Protein AF-A0A9N9JY03-F1 (afdb_monomer_lite)

pLDDT: mean 73.63, std 17.67, range [41.03, 93.88]

Organism: NCBI:txid1433469

Radius of gyration: 30.01 Å; chains: 1; bounding box: 61×26×105 Å

Sequence (97 aa):
MSGLTLPQLFVYPIAGVQVVTVKRNSSVPYIPPEIIRIILDLLKDDKKTLAACALVNHTFNLYATPILYHTVAFTFPHTFTLFVNATNDIKRRCSKM

Structure (mmCIF, N/CA/C/O backbone):
data_AF-A0A9N9JY03-F1
#
_entry.id   AF-A0A9N9JY03-F1
#
loop_
_atom_site.group_PDB
_atom_site.id
_atom_site.type_symbol
_atom_site.label_atom_id
_atom_site.label_alt_id
_atom_site.label_comp_id
_atom_site.label_asym_id
_atom_site.label_entity_id
_atom_site.label_seq_id
_atom_site.pdbx_PDB_ins_code
_atom_site.Cartn_x
_atom_site.Cartn_y
_atom_site.Cartn_z
_atom_site.occupancy
_atom_site.B_iso_or_equiv
_atom_site.auth_seq_id
_atom_site.auth_comp_id
_atom_site.auth_asym_id
_atom_site.auth_atom_id
_atom_site.pdbx_PDB_model_num
ATOM 1 N N . MET A 1 1 ? 18.667 0.797 -56.497 1.00 43.00 1 MET A N 1
ATOM 2 C CA . MET A 1 1 ? 18.124 0.265 -55.230 1.00 43.00 1 MET A CA 1
ATOM 3 C C . MET A 1 1 ? 18.101 1.411 -54.240 1.00 43.00 1 MET A C 1
ATOM 5 O O . MET A 1 1 ? 19.143 1.804 -53.736 1.00 43.00 1 MET A O 1
ATOM 9 N N . SER A 1 2 ? 16.937 2.033 -54.103 1.00 41.03 2 SER A N 1
ATOM 10 C CA . SER A 1 2 ? 16.730 3.252 -53.325 1.00 41.03 2 SER A CA 1
ATOM 11 C C . SER A 1 2 ? 16.650 2.897 -51.840 1.00 41.03 2 SER A C 1
ATOM 13 O O . SER A 1 2 ? 15.710 2.226 -51.422 1.00 41.03 2 SER A O 1
ATOM 15 N N . GLY A 1 3 ? 17.657 3.291 -51.059 1.00 53.53 3 GLY A N 1
ATOM 16 C CA . GLY A 1 3 ? 17.658 3.141 -49.605 1.00 53.53 3 GLY A CA 1
ATOM 17 C C . GLY A 1 3 ? 16.892 4.290 -48.954 1.00 53.53 3 GLY A C 1
ATOM 18 O O . GLY A 1 3 ? 17.207 5.452 -49.190 1.00 53.53 3 GLY A O 1
ATOM 19 N N . LEU A 1 4 ? 15.874 3.972 -48.156 1.00 45.09 4 LEU A N 1
ATOM 20 C CA . LEU A 1 4 ? 15.126 4.945 -47.362 1.00 45.09 4 LEU A CA 1
ATOM 21 C C . LEU A 1 4 ? 15.965 5.358 -46.144 1.00 45.09 4 LEU A C 1
ATOM 23 O O . LEU A 1 4 ? 16.167 4.566 -45.226 1.00 45.09 4 LEU A O 1
ATOM 27 N N . THR A 1 5 ? 16.452 6.596 -46.131 1.00 53.69 5 THR A N 1
ATOM 28 C CA . THR A 1 5 ? 17.098 7.212 -44.966 1.00 53.69 5 THR A CA 1
ATOM 29 C C . THR A 1 5 ? 16.056 7.937 -44.118 1.00 53.69 5 THR A C 1
ATOM 31 O O . THR A 1 5 ? 15.416 8.878 -44.587 1.00 53.69 5 THR A O 1
ATOM 34 N N . LEU A 1 6 ? 15.896 7.514 -42.865 1.00 47.56 6 LEU A N 1
ATOM 35 C CA . LEU A 1 6 ? 15.085 8.196 -41.852 1.00 47.56 6 LEU A CA 1
ATOM 36 C C . LEU A 1 6 ? 15.875 9.391 -41.277 1.00 47.56 6 LEU A C 1
ATOM 38 O O . LEU A 1 6 ? 17.035 9.202 -40.903 1.00 47.56 6 LEU A O 1
ATOM 42 N N . PRO A 1 7 ? 15.304 10.607 -41.177 1.00 46.00 7 PRO A N 1
ATOM 43 C CA . PRO A 1 7 ? 16.020 11.752 -40.626 1.00 46.00 7 PRO A CA 1
ATOM 44 C C . PRO A 1 7 ? 16.100 11.661 -39.095 1.00 46.00 7 PRO A C 1
ATOM 46 O O . PRO A 1 7 ? 15.091 11.516 -38.405 1.00 46.00 7 PRO A O 1
ATOM 49 N N . GLN A 1 8 ? 17.320 11.754 -38.564 1.00 54.56 8 GLN A N 1
ATOM 50 C CA . GLN A 1 8 ? 17.600 11.852 -37.132 1.00 54.56 8 GLN A CA 1
ATOM 51 C C . GLN A 1 8 ? 17.151 13.226 -36.614 1.00 54.56 8 GLN A C 1
ATOM 53 O O . GLN A 1 8 ? 17.690 14.252 -37.018 1.00 54.56 8 GLN A O 1
ATOM 58 N N . LEU A 1 9 ? 16.159 13.243 -35.721 1.00 47.34 9 LEU A N 1
ATOM 59 C CA . LEU A 1 9 ? 15.489 14.463 -35.252 1.00 47.34 9 LEU A CA 1
ATOM 60 C C . LEU A 1 9 ? 16.002 15.011 -33.909 1.00 47.34 9 LEU A C 1
ATOM 62 O O . LEU A 1 9 ? 15.352 15.877 -33.336 1.00 47.34 9 LEU A O 1
ATOM 66 N N . PHE A 1 10 ? 17.151 14.565 -33.392 1.00 46.66 10 PHE A N 1
ATOM 67 C CA . PHE A 1 10 ? 17.677 15.107 -32.133 1.00 46.66 10 PHE A CA 1
ATOM 68 C C . PHE A 1 10 ? 19.185 15.342 -32.179 1.00 46.66 10 PHE A C 1
ATOM 70 O O . PHE A 1 10 ? 19.999 14.432 -32.045 1.00 46.66 10 PHE A O 1
ATOM 77 N N . VAL A 1 11 ? 19.528 16.617 -32.355 1.00 48.25 11 VAL A N 1
ATOM 78 C CA . VAL A 1 11 ? 20.840 17.196 -32.077 1.00 48.25 11 VAL A CA 1
ATOM 79 C C . VAL A 1 11 ? 20.966 17.360 -30.563 1.00 48.25 11 VAL A C 1
ATOM 81 O O . VAL A 1 11 ? 20.200 18.112 -29.966 1.00 48.25 11 VAL A O 1
ATOM 84 N N . TYR A 1 12 ? 21.958 16.718 -29.951 1.00 52.75 12 TYR A N 1
ATOM 85 C CA . TYR A 1 12 ? 22.483 17.137 -28.651 1.00 52.75 12 TYR A CA 1
ATOM 86 C C . TYR A 1 12 ? 24.003 17.275 -28.759 1.00 52.75 12 TYR A C 1
ATOM 88 O O . TYR A 1 12 ? 24.678 16.297 -29.087 1.00 52.75 12 TYR A O 1
ATOM 96 N N . PRO A 1 13 ? 24.569 18.466 -28.506 1.00 55.06 13 PRO A N 1
ATOM 97 C CA . PRO A 1 13 ? 25.998 18.619 -28.322 1.00 55.06 13 PRO A CA 1
ATOM 98 C C . PRO A 1 13 ? 26.332 18.319 -26.856 1.00 55.06 13 PRO A C 1
ATOM 100 O O . PRO A 1 13 ? 25.579 18.706 -25.970 1.00 55.06 13 PRO A O 1
ATOM 103 N N . ILE A 1 14 ? 27.445 17.630 -26.607 1.00 46.25 14 ILE A N 1
ATOM 104 C CA . ILE A 1 14 ? 28.432 17.893 -25.540 1.00 46.25 14 ILE A CA 1
ATOM 105 C C . ILE A 1 14 ? 29.404 16.706 -25.530 1.00 46.25 14 ILE A C 1
ATOM 107 O O . ILE A 1 14 ? 29.063 15.573 -25.195 1.00 46.25 14 ILE A O 1
ATOM 111 N N . ALA A 1 15 ? 30.638 16.995 -25.934 1.00 51.94 15 ALA A N 1
ATOM 112 C CA . ALA A 1 15 ? 31.794 16.147 -25.711 1.00 51.94 15 ALA A CA 1
ATOM 113 C C . ALA A 1 15 ? 32.181 16.191 -24.222 1.00 51.94 15 ALA A C 1
ATOM 115 O O . ALA A 1 15 ? 32.251 17.272 -23.640 1.00 51.94 15 ALA A O 1
ATOM 116 N N . GLY A 1 16 ? 32.473 15.038 -23.613 1.00 44.12 16 GLY A N 1
ATOM 117 C CA . GLY A 1 16 ? 32.972 14.981 -22.237 1.00 44.12 16 GLY A CA 1
ATOM 118 C C . GLY A 1 16 ? 33.190 13.564 -21.702 1.00 44.12 16 GLY A C 1
ATOM 119 O O . GLY A 1 16 ? 32.271 12.964 -21.167 1.00 44.12 16 GLY A O 1
ATOM 120 N N . VAL A 1 17 ? 34.432 13.083 -21.834 1.00 44.19 17 VAL A N 1
ATOM 121 C CA . VAL A 1 17 ? 35.124 12.046 -21.034 1.00 44.19 17 VAL A CA 1
ATOM 122 C C . VAL A 1 17 ? 34.443 10.669 -20.895 1.00 44.19 17 VAL A C 1
ATOM 124 O O . VAL A 1 17 ? 33.609 10.433 -20.026 1.00 44.19 17 VAL A O 1
ATOM 127 N N . GLN A 1 18 ? 34.929 9.690 -21.671 1.00 48.59 18 GLN A N 1
ATOM 128 C CA . GLN A 1 18 ? 34.710 8.271 -21.376 1.00 48.59 18 GLN A CA 1
ATOM 129 C C . GLN A 1 18 ? 35.572 7.831 -20.185 1.00 48.59 18 GLN A C 1
ATOM 131 O O . GLN A 1 18 ? 36.746 7.501 -20.340 1.00 48.59 18 GLN A O 1
ATOM 136 N N . VAL A 1 19 ? 34.971 7.767 -18.997 1.00 52.53 19 VAL A N 1
ATOM 137 C CA . VAL A 1 19 ? 35.455 6.891 -17.923 1.00 52.53 19 VAL A CA 1
ATOM 138 C C . VAL A 1 19 ? 34.669 5.589 -18.028 1.00 52.53 19 VAL A C 1
ATOM 140 O O . VAL A 1 19 ? 33.539 5.495 -17.550 1.00 52.53 19 VAL A O 1
ATOM 143 N N . VAL A 1 20 ? 35.254 4.576 -18.670 1.00 47.81 20 VAL A N 1
ATOM 144 C CA . VAL A 1 20 ? 34.693 3.219 -18.684 1.00 47.81 20 VAL A CA 1
ATOM 145 C C . VAL A 1 20 ? 34.941 2.596 -17.313 1.00 47.81 20 VAL A C 1
ATOM 147 O O . VAL A 1 20 ? 35.899 1.862 -17.087 1.00 47.81 20 VAL A O 1
ATOM 150 N N . THR A 1 21 ? 34.072 2.917 -16.359 1.00 50.69 21 THR A N 1
ATOM 151 C CA . THR A 1 21 ? 33.870 2.052 -15.200 1.00 50.69 21 THR A CA 1
ATOM 152 C C . THR A 1 21 ? 33.097 0.840 -15.698 1.00 50.69 21 THR A C 1
ATOM 154 O O . THR A 1 21 ? 31.997 0.979 -16.231 1.00 50.69 21 THR A O 1
ATOM 157 N N . VAL A 1 22 ? 33.666 -0.358 -15.545 1.00 56.09 22 VAL A N 1
ATOM 158 C CA . VAL A 1 22 ? 32.941 -1.618 -15.757 1.00 56.09 22 VAL A CA 1
ATOM 159 C C . VAL A 1 22 ? 31.844 -1.690 -14.692 1.00 56.09 22 VAL A C 1
ATOM 161 O O . VAL A 1 22 ? 32.036 -2.186 -13.583 1.00 56.09 22 VAL A O 1
ATOM 164 N N . LYS A 1 23 ? 30.697 -1.086 -15.007 1.00 50.62 23 LYS A N 1
ATOM 165 C CA . LYS A 1 23 ? 29.513 -1.043 -14.160 1.00 50.62 23 LYS A CA 1
ATOM 166 C C . LYS A 1 23 ? 28.921 -2.443 -14.200 1.00 50.62 23 LYS A C 1
ATOM 168 O O . LYS A 1 23 ? 28.536 -2.921 -15.264 1.00 50.62 23 LYS A O 1
ATOM 173 N N . ARG A 1 24 ? 28.875 -3.126 -13.052 1.00 48.56 24 ARG A N 1
ATOM 174 C CA . ARG A 1 24 ? 28.059 -4.336 -12.909 1.00 48.56 24 ARG A CA 1
ATOM 175 C C . ARG A 1 24 ? 26.654 -3.959 -13.365 1.00 48.56 24 ARG A C 1
ATOM 177 O O . ARG A 1 24 ? 25.965 -3.218 -12.669 1.00 48.56 24 ARG A O 1
ATOM 184 N N . ASN A 1 25 ? 26.246 -4.442 -14.533 1.00 52.06 25 ASN A N 1
ATOM 185 C CA . ASN A 1 25 ? 24.866 -4.357 -14.978 1.00 52.06 25 ASN A CA 1
ATOM 186 C C . ASN A 1 25 ? 24.066 -5.359 -14.142 1.00 52.06 25 ASN A C 1
ATOM 188 O O . ASN A 1 25 ? 23.621 -6.389 -14.633 1.00 52.06 25 ASN A O 1
ATOM 192 N N . SER A 1 26 ? 23.894 -5.070 -12.852 1.00 58.88 26 SER A N 1
ATOM 193 C CA . SER A 1 26 ? 22.750 -5.562 -12.100 1.00 58.88 26 SER A CA 1
ATOM 194 C C . SER A 1 26 ? 21.542 -4.835 -12.682 1.00 58.88 26 SER A C 1
ATOM 196 O O . SER A 1 26 ? 21.089 -3.830 -12.133 1.00 58.88 26 SER A O 1
ATOM 198 N N . SER A 1 27 ? 21.114 -5.245 -13.880 1.00 67.88 27 SER A N 1
ATOM 199 C CA . SER A 1 27 ? 19.921 -4.710 -14.515 1.00 67.88 27 SER A CA 1
ATOM 200 C C . SER A 1 27 ? 18.760 -5.113 -13.625 1.00 67.88 27 SER A C 1
ATOM 202 O O . SER A 1 27 ? 18.272 -6.241 -13.695 1.00 67.88 27 SER A O 1
ATOM 204 N N . VAL A 1 28 ? 18.380 -4.219 -12.716 1.00 69.88 28 VAL A N 1
ATOM 205 C CA . VAL A 1 28 ? 17.143 -4.369 -11.966 1.00 69.88 28 VAL A CA 1
ATOM 206 C C . VAL A 1 28 ? 16.053 -4.534 -13.023 1.00 69.88 28 VAL A C 1
ATOM 208 O O . VAL A 1 28 ? 15.977 -3.689 -13.923 1.00 69.88 28 VAL A O 1
ATOM 211 N N . PRO A 1 29 ? 15.283 -5.634 -12.997 1.00 75.62 29 PRO A N 1
ATOM 212 C CA . PRO A 1 29 ? 14.259 -5.863 -13.998 1.00 75.62 29 PRO A CA 1
ATOM 213 C C . PRO A 1 29 ? 13.297 -4.678 -13.979 1.00 75.62 29 PRO A C 1
ATOM 215 O O . PRO A 1 29 ? 12.748 -4.319 -12.935 1.00 75.62 29 PRO A O 1
ATOM 218 N N . TYR A 1 30 ? 13.151 -4.031 -15.132 1.00 83.38 30 TYR A N 1
ATOM 219 C CA . TYR A 1 30 ? 12.220 -2.928 -15.282 1.00 83.38 30 TYR A CA 1
ATOM 220 C C . TYR A 1 30 ? 10.802 -3.492 -15.329 1.00 83.38 30 TYR A C 1
ATOM 222 O O . TYR A 1 30 ? 10.479 -4.310 -16.189 1.00 83.38 30 TYR A O 1
ATOM 230 N N . ILE A 1 31 ? 9.966 -3.046 -14.397 1.00 85.06 31 ILE A N 1
ATOM 231 C CA . ILE A 1 31 ? 8.541 -3.364 -14.361 1.00 85.06 31 ILE A CA 1
ATOM 232 C C . ILE A 1 31 ? 7.791 -2.054 -14.616 1.00 85.06 31 ILE A C 1
ATOM 234 O O . ILE A 1 31 ? 8.032 -1.083 -13.889 1.00 85.06 31 ILE A O 1
ATOM 238 N N . PRO A 1 32 ? 6.893 -2.003 -15.615 1.00 89.69 32 PRO A N 1
ATOM 239 C CA . PRO A 1 32 ? 6.067 -0.830 -15.846 1.00 89.69 32 PRO A CA 1
ATOM 240 C C . PRO A 1 32 ? 5.225 -0.478 -14.608 1.00 89.69 32 PRO A C 1
ATOM 242 O O . PRO A 1 32 ? 4.703 -1.375 -13.933 1.00 89.69 32 PRO A O 1
ATOM 245 N N . PRO A 1 33 ? 5.065 0.816 -14.292 1.00 87.44 33 PRO A N 1
ATOM 246 C CA . PRO A 1 33 ? 4.335 1.262 -13.108 1.00 87.44 33 PRO A CA 1
ATOM 247 C C . PRO A 1 33 ? 2.863 0.825 -13.089 1.00 87.44 33 PRO A C 1
ATOM 249 O O . PRO A 1 33 ? 2.288 0.643 -12.016 1.00 87.44 33 PRO A O 1
ATOM 252 N N . GLU A 1 34 ? 2.254 0.611 -14.255 1.00 91.00 34 GLU A N 1
ATOM 253 C CA . GLU A 1 34 ? 0.879 0.128 -14.402 1.00 91.00 34 GLU A CA 1
ATOM 254 C C . GLU A 1 34 ? 0.720 -1.276 -13.814 1.00 91.00 34 GLU A C 1
ATOM 256 O O . GLU A 1 34 ? -0.253 -1.554 -13.116 1.00 91.00 34 GLU A O 1
ATOM 261 N N . ILE A 1 35 ? 1.713 -2.141 -14.035 1.00 92.31 35 ILE A N 1
ATOM 262 C CA . ILE A 1 35 ? 1.721 -3.506 -13.504 1.00 92.31 35 ILE A CA 1
ATOM 263 C C . ILE A 1 35 ? 1.871 -3.478 -11.984 1.00 92.31 35 ILE A C 1
ATOM 265 O O . ILE A 1 35 ? 1.155 -4.186 -11.279 1.00 92.31 35 ILE A O 1
ATOM 269 N N . ILE A 1 36 ? 2.746 -2.608 -11.467 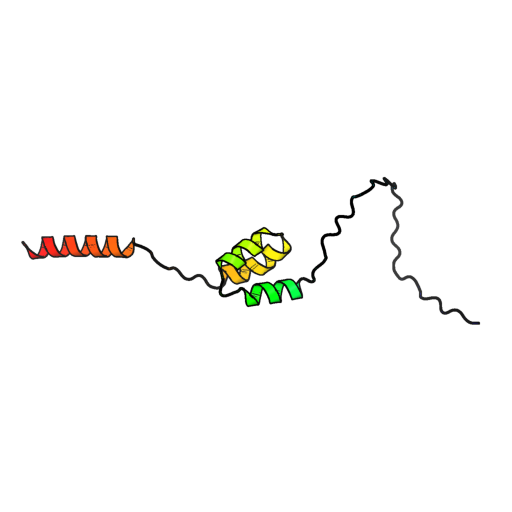1.00 92.06 36 ILE A N 1
ATOM 270 C CA . ILE A 1 36 ? 2.918 -2.408 -10.021 1.00 92.06 36 ILE A CA 1
ATOM 271 C C . ILE A 1 36 ? 1.594 -1.953 -9.392 1.00 92.06 36 ILE A C 1
ATOM 273 O O . ILE A 1 36 ? 1.194 -2.499 -8.367 1.00 92.06 36 ILE A O 1
ATOM 277 N N . ARG A 1 37 ? 0.872 -1.016 -10.023 1.00 91.25 37 ARG A N 1
ATOM 278 C CA . ARG A 1 37 ? -0.456 -0.585 -9.556 1.00 91.25 37 ARG A CA 1
ATOM 279 C C . ARG A 1 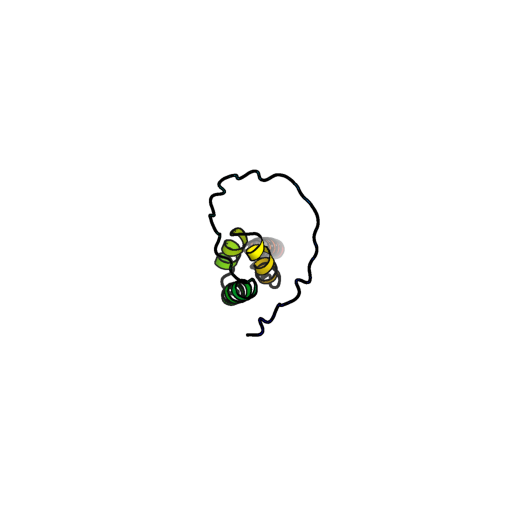37 ? -1.447 -1.739 -9.472 1.00 91.25 37 ARG A C 1
ATOM 281 O O . ARG A 1 37 ? -2.104 -1.860 -8.448 1.00 91.25 37 ARG A O 1
ATOM 288 N N . ILE A 1 38 ? -1.540 -2.574 -10.508 1.00 93.38 38 ILE A N 1
ATOM 289 C CA . ILE A 1 38 ? -2.465 -3.719 -10.524 1.00 93.38 38 ILE A CA 1
ATOM 290 C C . ILE A 1 38 ? -2.132 -4.695 -9.388 1.00 93.38 38 ILE A C 1
ATOM 292 O O . ILE A 1 38 ? -3.027 -5.119 -8.664 1.00 93.38 38 ILE A O 1
ATOM 296 N N . ILE A 1 39 ? -0.847 -5.009 -9.188 1.00 92.62 39 ILE A N 1
ATOM 297 C CA . ILE A 1 39 ? -0.402 -5.903 -8.106 1.00 92.62 39 ILE A CA 1
ATOM 298 C C . ILE A 1 39 ? -0.783 -5.332 -6.733 1.00 92.62 39 ILE A C 1
ATOM 300 O O . ILE A 1 39 ? -1.313 -6.053 -5.892 1.00 92.62 39 ILE A O 1
ATOM 304 N N . LEU A 1 40 ? -0.526 -4.043 -6.500 1.00 93.25 40 LEU A N 1
ATOM 305 C CA . LEU A 1 40 ? -0.820 -3.401 -5.217 1.00 93.25 40 LEU A CA 1
ATOM 306 C C . LEU A 1 40 ? -2.328 -3.253 -4.963 1.00 93.25 40 LEU A C 1
ATOM 308 O O . LEU A 1 40 ? -2.751 -3.330 -3.812 1.00 93.25 40 LEU A O 1
ATOM 312 N N . ASP A 1 41 ? -3.137 -3.078 -6.010 1.00 91.75 41 ASP A N 1
ATOM 313 C CA . ASP A 1 41 ? -4.597 -2.990 -5.892 1.00 91.75 41 ASP A CA 1
ATOM 314 C C . ASP A 1 41 ? -5.221 -4.346 -5.521 1.00 91.75 41 ASP A C 1
ATOM 316 O O . ASP A 1 41 ? -6.101 -4.411 -4.666 1.00 91.75 41 ASP A O 1
ATOM 320 N N . LEU A 1 42 ? -4.681 -5.452 -6.051 1.00 93.06 42 LEU A N 1
ATOM 321 C CA . LEU A 1 42 ? -5.061 -6.812 -5.637 1.00 93.06 42 LEU A CA 1
ATOM 322 C C . LEU A 1 42 ? -4.707 -7.114 -4.168 1.00 93.06 42 LEU A C 1
ATOM 324 O O . LEU A 1 42 ? -5.323 -7.979 -3.551 1.00 93.06 42 LEU A O 1
ATOM 328 N N . LEU A 1 43 ? -3.732 -6.400 -3.598 1.00 91.50 43 LEU A N 1
ATOM 329 C CA . LEU A 1 43 ? -3.291 -6.533 -2.204 1.00 91.50 43 LEU A CA 1
ATOM 330 C C . LEU A 1 43 ? -3.994 -5.556 -1.247 1.00 91.50 43 LEU A C 1
ATOM 332 O O . LEU A 1 43 ? -3.614 -5.454 -0.081 1.00 91.50 43 LEU A O 1
ATOM 336 N N . LYS A 1 44 ? -5.011 -4.820 -1.707 1.00 88.62 44 LYS A N 1
ATOM 337 C CA . LYS A 1 44 ? -5.660 -3.751 -0.934 1.00 88.62 44 LYS A CA 1
ATOM 338 C C . LYS A 1 44 ? -6.224 -4.207 0.415 1.00 88.62 44 LYS A C 1
ATOM 340 O O . LYS A 1 44 ? -6.204 -3.407 1.360 1.00 88.62 44 LYS A O 1
ATOM 345 N N . ASP A 1 45 ? -6.709 -5.444 0.495 1.00 89.19 45 ASP A N 1
ATOM 346 C CA . ASP A 1 45 ? -7.298 -6.023 1.706 1.00 89.19 45 ASP A CA 1
ATOM 347 C C . ASP A 1 45 ? -6.228 -6.509 2.697 1.00 89.19 45 ASP A C 1
ATOM 349 O O . ASP A 1 45 ? -6.392 -6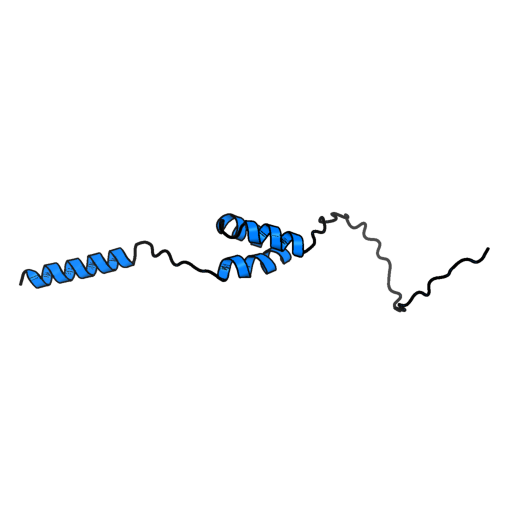.375 3.912 1.00 89.19 45 ASP A O 1
ATOM 353 N N . ASP A 1 46 ? -5.084 -6.987 2.199 1.00 91.56 46 ASP A N 1
ATOM 354 C CA . ASP A 1 46 ? -3.951 -7.393 3.031 1.00 91.56 46 ASP A CA 1
ATOM 355 C C . ASP A 1 46 ? -2.991 -6.222 3.277 1.00 91.56 46 ASP A C 1
ATOM 357 O O . ASP A 1 46 ? -1.912 -6.089 2.688 1.00 91.56 46 ASP A O 1
ATOM 361 N N . LYS A 1 47 ? -3.388 -5.364 4.222 1.00 88.44 47 LYS A N 1
ATOM 362 C CA . LYS A 1 47 ? -2.617 -4.175 4.614 1.00 88.44 47 LYS A CA 1
ATOM 363 C C . LYS A 1 47 ? -1.194 -4.495 5.080 1.00 88.44 47 LYS A C 1
ATOM 365 O O . LYS A 1 47 ? -0.316 -3.650 4.920 1.00 88.44 47 LYS A O 1
ATOM 370 N N . LYS A 1 48 ? -0.942 -5.683 5.646 1.00 91.25 48 LYS A N 1
ATOM 371 C CA . LYS A 1 48 ? 0.393 -6.058 6.143 1.00 91.25 48 LYS A CA 1
ATOM 372 C C . LYS A 1 48 ? 1.346 -6.313 4.983 1.00 91.25 48 LYS A C 1
ATOM 374 O O . LYS A 1 48 ? 2.446 -5.762 4.962 1.00 91.25 48 LYS A O 1
ATOM 379 N N . THR A 1 49 ? 0.900 -7.094 4.004 1.00 92.25 49 THR A N 1
ATOM 380 C CA . THR A 1 49 ? 1.683 -7.378 2.798 1.00 92.25 49 THR A CA 1
ATOM 381 C C . THR A 1 49 ? 1.874 -6.116 1.962 1.00 92.25 49 THR A C 1
ATOM 383 O O . THR A 1 49 ? 2.985 -5.827 1.524 1.00 92.25 49 THR A O 1
ATOM 386 N N . LEU A 1 50 ? 0.834 -5.287 1.840 1.00 92.00 50 LEU A N 1
ATOM 387 C CA . LEU A 1 50 ? 0.915 -4.003 1.146 1.00 92.00 50 LEU A CA 1
ATOM 388 C C . LEU A 1 50 ? 1.939 -3.043 1.787 1.00 92.00 50 LEU A C 1
ATOM 390 O O . LEU A 1 50 ? 2.705 -2.390 1.076 1.00 92.00 50 LEU A O 1
ATOM 394 N N . ALA A 1 51 ? 1.998 -2.991 3.122 1.00 92.06 51 ALA A N 1
ATOM 395 C CA . ALA A 1 51 ? 2.998 -2.207 3.847 1.00 92.06 51 ALA A CA 1
ATOM 396 C C . ALA A 1 51 ? 4.425 -2.735 3.628 1.00 92.06 51 ALA A C 1
ATOM 398 O O . ALA A 1 51 ? 5.348 -1.942 3.458 1.00 92.06 51 ALA A O 1
ATOM 399 N N . ALA A 1 52 ? 4.611 -4.057 3.567 1.00 93.88 52 ALA A N 1
ATOM 400 C CA . ALA A 1 52 ? 5.907 -4.649 3.240 1.00 93.88 52 ALA A CA 1
ATOM 401 C C . ALA A 1 52 ? 6.350 -4.296 1.807 1.00 93.88 52 ALA A C 1
ATOM 403 O O . ALA A 1 52 ? 7.506 -3.931 1.590 1.00 93.88 52 ALA A O 1
ATOM 404 N N . CYS A 1 53 ? 5.428 -4.326 0.839 1.00 92.12 53 CYS A N 1
ATOM 405 C CA . CYS A 1 53 ? 5.701 -3.937 -0.544 1.00 92.12 53 CYS A CA 1
ATOM 406 C C . CYS A 1 53 ? 6.158 -2.475 -0.668 1.00 92.12 53 CYS A C 1
ATOM 408 O O . CYS A 1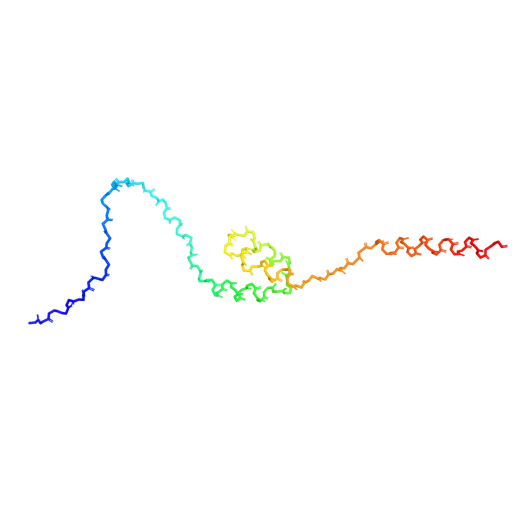 53 ? 7.043 -2.186 -1.472 1.00 92.12 53 CYS A O 1
ATOM 410 N N . ALA A 1 54 ? 5.619 -1.566 0.151 1.00 92.81 54 ALA A N 1
ATOM 411 C CA . ALA A 1 54 ? 6.015 -0.156 0.155 1.00 92.81 54 ALA A CA 1
ATOM 412 C C . ALA A 1 54 ? 7.502 0.063 0.505 1.00 92.81 54 ALA A C 1
ATOM 414 O O . ALA A 1 54 ? 8.087 1.061 0.092 1.00 92.81 54 ALA A O 1
ATOM 415 N N . LEU A 1 55 ? 8.137 -0.875 1.218 1.00 93.38 55 LEU A N 1
ATOM 416 C CA . LEU A 1 55 ? 9.536 -0.767 1.650 1.00 93.38 55 LEU A CA 1
ATOM 417 C C . LEU A 1 55 ? 10.552 -1.227 0.592 1.00 93.38 55 LEU A C 1
ATOM 419 O O . LEU A 1 55 ? 11.750 -1.021 0.770 1.00 93.38 55 LEU A O 1
ATOM 423 N N . VAL A 1 56 ? 10.101 -1.851 -0.501 1.00 90.69 56 VAL A N 1
ATOM 424 C CA . VAL A 1 56 ? 10.992 -2.462 -1.503 1.00 90.69 56 VAL A CA 1
ATOM 425 C C . VAL A 1 56 ? 11.754 -1.408 -2.305 1.00 90.69 56 VAL A C 1
ATOM 427 O O . VAL A 1 56 ? 12.960 -1.533 -2.511 1.00 90.69 56 VAL A O 1
ATOM 430 N N . ASN A 1 57 ? 11.059 -0.382 -2.803 1.00 89.56 57 ASN A N 1
ATOM 431 C CA . ASN A 1 57 ? 11.667 0.724 -3.538 1.00 89.56 57 ASN A CA 1
ATOM 432 C C . ASN A 1 57 ? 10.758 1.965 -3.543 1.00 89.56 57 ASN A C 1
ATOM 434 O O . ASN A 1 57 ? 9.585 1.912 -3.174 1.00 89.56 57 ASN A O 1
ATOM 438 N N . HIS A 1 58 ? 11.299 3.085 -4.026 1.00 90.25 58 HIS A N 1
ATOM 439 C CA . HIS A 1 58 ? 10.574 4.354 -4.105 1.00 90.25 58 HIS A CA 1
ATOM 440 C C . HIS A 1 58 ? 9.287 4.274 -4.949 1.00 90.25 58 HIS A C 1
ATOM 442 O O . HIS A 1 58 ? 8.270 4.855 -4.582 1.00 90.25 58 HIS A O 1
ATOM 448 N N . THR A 1 59 ? 9.308 3.543 -6.066 1.00 90.19 59 THR A N 1
ATOM 449 C CA . THR A 1 59 ? 8.154 3.390 -6.968 1.00 90.19 59 THR A CA 1
ATOM 450 C C . THR A 1 59 ? 6.996 2.671 -6.282 1.00 90.19 59 THR A C 1
ATOM 452 O O . THR A 1 59 ? 5.858 3.126 -6.342 1.00 90.19 59 THR A O 1
ATOM 455 N N . PHE A 1 60 ? 7.286 1.572 -5.587 1.00 92.38 60 PHE A N 1
ATOM 456 C CA . PHE A 1 60 ? 6.312 0.827 -4.800 1.00 92.38 60 PHE A CA 1
ATOM 457 C C . PHE A 1 60 ? 5.755 1.682 -3.667 1.00 92.38 60 PHE A C 1
ATOM 459 O O . PHE A 1 60 ? 4.545 1.698 -3.471 1.00 92.38 60 PHE A O 1
ATOM 466 N N . ASN A 1 61 ? 6.606 2.443 -2.974 1.00 92.88 61 ASN A N 1
ATOM 467 C CA . ASN A 1 61 ? 6.153 3.359 -1.932 1.00 92.88 61 ASN A CA 1
ATOM 468 C C . ASN A 1 61 ? 5.145 4.388 -2.472 1.00 92.88 61 ASN A C 1
ATOM 470 O O . ASN A 1 61 ? 4.084 4.592 -1.881 1.00 92.88 61 ASN A O 1
ATOM 474 N N . LEU A 1 62 ? 5.446 4.993 -3.626 1.00 93.12 62 LEU A N 1
ATOM 475 C CA . LEU A 1 62 ? 4.608 6.018 -4.253 1.00 93.12 62 LEU A CA 1
ATOM 476 C C . LEU A 1 62 ? 3.201 5.492 -4.579 1.00 93.12 62 LEU A C 1
ATOM 478 O O . LEU A 1 62 ? 2.219 6.191 -4.338 1.00 93.12 62 LEU A O 1
ATOM 482 N N . TYR A 1 63 ? 3.090 4.250 -5.060 1.00 92.62 63 TYR A N 1
ATOM 483 C CA . TYR A 1 63 ? 1.797 3.638 -5.389 1.00 92.62 63 TYR A CA 1
ATOM 484 C C . TYR A 1 63 ? 1.092 2.972 -4.199 1.00 92.62 63 TYR A C 1
ATOM 486 O O . TYR A 1 63 ? -0.136 2.969 -4.153 1.00 92.62 63 TYR A O 1
ATOM 494 N N . ALA A 1 64 ? 1.826 2.435 -3.223 1.00 92.81 64 ALA A N 1
ATOM 495 C CA . ALA A 1 64 ? 1.241 1.756 -2.066 1.00 92.81 64 ALA A CA 1
ATOM 496 C C . ALA A 1 64 ? 0.683 2.741 -1.026 1.00 92.81 64 ALA A C 1
ATOM 498 O O . ALA A 1 64 ? -0.362 2.480 -0.432 1.00 92.81 64 ALA A O 1
ATOM 499 N N . THR A 1 65 ? 1.343 3.888 -0.832 1.00 91.75 65 THR A N 1
ATOM 500 C CA . THR A 1 65 ? 0.946 4.927 0.137 1.00 91.75 65 THR A CA 1
ATOM 501 C C . THR A 1 65 ? -0.530 5.335 0.020 1.00 91.75 65 THR A C 1
ATOM 503 O O . THR A 1 65 ? -1.237 5.254 1.028 1.00 91.75 65 THR A O 1
ATOM 506 N N . PRO A 1 66 ? -1.061 5.720 -1.159 1.00 92.06 66 PRO A N 1
ATOM 507 C CA . PRO A 1 66 ? -2.475 6.071 -1.263 1.00 92.06 66 PRO A CA 1
ATOM 508 C C . PRO A 1 66 ? -3.395 4.894 -0.905 1.00 92.06 66 PRO A C 1
ATOM 510 O O . PRO A 1 66 ? -4.396 5.095 -0.234 1.00 92.06 66 PRO A O 1
ATOM 513 N N . ILE A 1 67 ? -3.050 3.652 -1.251 1.00 90.50 67 ILE A N 1
ATOM 514 C CA . ILE A 1 67 ? -3.886 2.472 -0.953 1.00 90.50 67 ILE A CA 1
ATOM 515 C C . ILE A 1 67 ? -3.882 2.138 0.555 1.00 90.50 67 ILE A C 1
ATOM 517 O O . ILE A 1 67 ? -4.884 1.663 1.106 1.00 90.50 67 ILE A O 1
ATOM 521 N N . LEU A 1 68 ? -2.765 2.398 1.240 1.00 89.75 68 LEU A N 1
ATOM 522 C CA . LEU A 1 68 ? -2.625 2.201 2.684 1.00 89.75 68 LEU A CA 1
ATOM 523 C C . LEU A 1 68 ? -3.411 3.239 3.488 1.00 89.75 68 LEU A C 1
ATOM 525 O O . LEU A 1 68 ? -4.085 2.869 4.446 1.00 89.75 68 LEU A O 1
ATOM 529 N N . TYR A 1 69 ? -3.351 4.512 3.091 1.00 89.88 69 TYR A N 1
ATOM 530 C CA . TYR A 1 69 ? -3.849 5.619 3.914 1.00 89.88 69 TYR A CA 1
ATOM 531 C C . TYR A 1 69 ? -5.155 6.258 3.424 1.00 89.88 69 TYR A C 1
ATOM 533 O O . TYR A 1 69 ? -5.722 7.078 4.139 1.00 89.88 69 TYR A O 1
ATOM 541 N N . HIS A 1 70 ? -5.688 5.877 2.257 1.00 86.50 70 HIS A N 1
ATOM 542 C CA . HIS A 1 70 ? -6.990 6.377 1.790 1.00 86.50 70 HIS A CA 1
ATOM 543 C C . HIS A 1 70 ? -8.163 5.879 2.652 1.00 86.50 70 HIS A C 1
ATOM 545 O O . HIS A 1 70 ? -9.192 6.541 2.755 1.00 86.50 70 HIS A O 1
ATOM 551 N N . THR A 1 71 ? -8.033 4.712 3.284 1.00 79.69 71 THR A N 1
ATOM 552 C CA . THR A 1 71 ? -9.052 4.155 4.186 1.00 79.69 71 THR A CA 1
ATOM 553 C C . THR A 1 71 ? -8.391 3.704 5.475 1.00 79.69 71 THR A C 1
ATOM 555 O O . THR A 1 71 ? -7.709 2.678 5.492 1.00 79.69 71 THR A O 1
ATOM 558 N N . VAL A 1 72 ? -8.612 4.456 6.549 1.00 76.81 72 VAL A N 1
ATOM 559 C CA . VAL A 1 72 ? -8.091 4.140 7.879 1.00 76.81 72 VAL A CA 1
ATOM 560 C C . VAL A 1 72 ? -9.252 3.682 8.752 1.00 76.81 72 VAL A C 1
ATOM 562 O O . VAL A 1 72 ? -10.226 4.409 8.932 1.00 76.81 72 VAL A O 1
ATOM 565 N N . ALA A 1 73 ? -9.155 2.465 9.282 1.00 74.50 73 ALA A N 1
ATOM 566 C CA . ALA A 1 73 ? -10.086 1.951 10.274 1.00 74.50 73 ALA A CA 1
ATOM 567 C C . ALA A 1 73 ? -9.416 2.013 11.646 1.00 74.50 73 ALA A C 1
ATOM 569 O O . ALA A 1 73 ? -8.389 1.375 11.877 1.00 74.50 73 ALA A O 1
ATOM 570 N N . PHE A 1 74 ? -9.995 2.782 12.563 1.00 73.69 74 PHE A N 1
ATOM 571 C CA . PHE A 1 74 ? -9.544 2.809 13.948 1.00 73.69 74 PHE A CA 1
ATOM 572 C C . PHE A 1 74 ? -10.205 1.661 14.705 1.00 73.69 74 PHE A C 1
ATOM 574 O O . PHE A 1 74 ? -11.366 1.738 15.100 1.00 73.69 74 PHE A O 1
ATOM 581 N N . THR A 1 75 ? -9.463 0.582 14.922 1.00 69.62 75 THR A N 1
ATOM 582 C CA . THR A 1 75 ? -9.836 -0.424 15.916 1.00 69.62 75 THR A CA 1
ATOM 583 C C . THR A 1 75 ? -9.342 0.064 17.266 1.00 69.62 75 THR A C 1
ATOM 585 O O . THR A 1 75 ? -8.143 0.016 17.517 1.00 69.62 75 THR A O 1
ATOM 588 N N . PHE A 1 76 ? -10.234 0.569 18.118 1.00 69.62 76 PHE A N 1
ATOM 589 C CA . PHE A 1 76 ? -9.883 0.985 19.476 1.00 69.62 76 PHE A CA 1
ATOM 590 C C . PHE A 1 76 ? -9.650 -0.242 20.365 1.00 69.62 76 PHE A C 1
ATOM 592 O O . PHE A 1 76 ? -10.623 -0.925 20.699 1.00 69.62 76 PHE A O 1
ATOM 599 N N . PRO A 1 77 ? -8.416 -0.526 20.820 1.00 66.1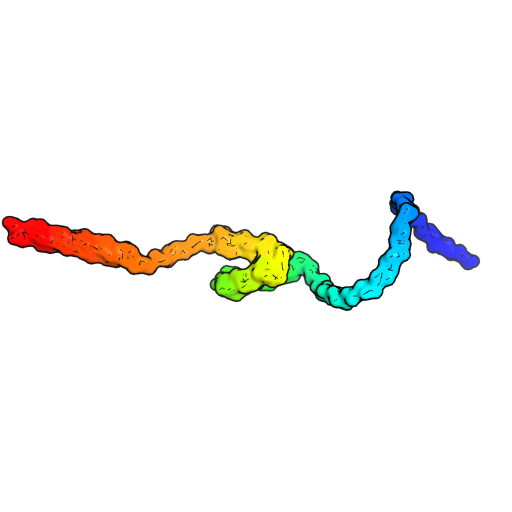2 77 PRO A N 1
ATOM 600 C CA . PRO A 1 77 ? -8.184 -1.568 21.797 1.00 66.12 77 PRO A CA 1
ATOM 601 C C . PRO A 1 77 ? -8.106 -0.917 23.186 1.00 66.12 77 PRO A C 1
ATOM 603 O O . PRO A 1 77 ? -7.310 -0.018 23.444 1.00 66.12 77 PRO A O 1
ATOM 606 N N . HIS A 1 78 ? -8.939 -1.394 24.103 1.00 55.72 78 HIS A N 1
ATOM 607 C CA . HIS A 1 78 ? -8.747 -1.323 25.559 1.00 55.72 78 HIS A CA 1
ATOM 608 C C . HIS A 1 78 ? -8.857 0.028 26.294 1.00 55.72 78 HIS A C 1
ATOM 610 O O . HIS A 1 78 ? -9.218 0.022 27.474 1.00 55.72 78 HIS A O 1
ATOM 616 N N . THR A 1 79 ? -8.643 1.185 25.664 1.00 56.16 79 THR A N 1
ATOM 617 C CA . THR A 1 79 ? -8.791 2.476 26.368 1.00 56.16 79 THR A CA 1
ATOM 618 C C . THR A 1 79 ? -10.248 2.773 26.702 1.00 56.16 79 THR A C 1
ATOM 620 O O . THR A 1 79 ? -10.550 3.120 27.842 1.00 56.16 79 THR A O 1
ATOM 623 N N . PHE A 1 80 ? -11.178 2.534 25.772 1.00 59.78 80 PHE A N 1
ATOM 624 C CA . PHE A 1 80 ? -12.603 2.753 26.037 1.00 59.78 80 PHE A CA 1
ATOM 625 C C . PHE A 1 80 ? -13.136 1.836 27.147 1.00 59.78 80 PHE A C 1
ATOM 627 O O . PHE A 1 80 ? -13.923 2.278 27.974 1.00 59.78 80 PHE A O 1
ATOM 634 N N . THR A 1 81 ? -12.657 0.591 27.249 1.00 62.34 81 THR A N 1
ATOM 635 C CA . THR A 1 81 ? -13.038 -0.303 28.357 1.00 62.34 81 THR A CA 1
ATOM 636 C C . THR A 1 81 ? -12.524 0.178 29.712 1.00 62.34 81 THR A C 1
ATOM 638 O O . THR A 1 81 ? -13.234 0.029 30.702 1.00 62.34 81 THR A O 1
ATOM 641 N N . LEU A 1 82 ? -11.341 0.802 29.783 1.00 65.50 82 LEU A N 1
ATOM 642 C CA . LEU A 1 82 ? -10.860 1.415 31.029 1.00 65.50 82 LEU A CA 1
ATOM 643 C C . LEU A 1 82 ? -11.721 2.618 31.429 1.00 65.50 82 LEU A C 1
ATOM 645 O O . LEU A 1 82 ? -12.099 2.727 32.594 1.00 65.50 82 LEU A O 1
ATOM 649 N N . PHE A 1 83 ? -12.101 3.470 30.471 1.00 67.75 83 PHE A N 1
ATOM 650 C CA . PHE A 1 83 ? -13.027 4.580 30.725 1.00 67.75 83 PHE A CA 1
ATOM 651 C C . PHE A 1 83 ? -14.415 4.093 31.158 1.00 67.75 83 PHE A C 1
ATOM 653 O O . PHE A 1 83 ? -14.991 4.628 32.106 1.00 67.75 83 PHE A O 1
ATOM 660 N N . VAL A 1 84 ? -14.939 3.045 30.522 1.00 72.81 84 VAL A N 1
ATOM 661 C CA . VAL A 1 84 ? -16.218 2.422 30.894 1.00 72.81 84 VAL A CA 1
ATOM 662 C C . VAL A 1 84 ? -16.141 1.800 32.293 1.00 72.81 84 VAL A C 1
ATOM 664 O O . VAL A 1 84 ? -17.051 1.974 33.097 1.00 72.81 84 VAL A O 1
ATOM 667 N N . ASN A 1 85 ? -15.037 1.142 32.648 1.00 73.56 85 ASN A N 1
ATOM 668 C CA . ASN A 1 85 ? -14.863 0.580 33.988 1.00 73.56 85 ASN A CA 1
ATOM 669 C C . ASN A 1 85 ? -14.716 1.667 35.064 1.00 73.56 85 ASN A C 1
ATOM 671 O O . ASN A 1 85 ? -15.329 1.552 36.123 1.00 73.56 85 ASN A O 1
ATOM 675 N N . ALA A 1 86 ? -13.972 2.742 34.786 1.00 77.56 86 ALA A N 1
ATOM 676 C CA . ALA A 1 86 ? -13.830 3.873 35.702 1.00 77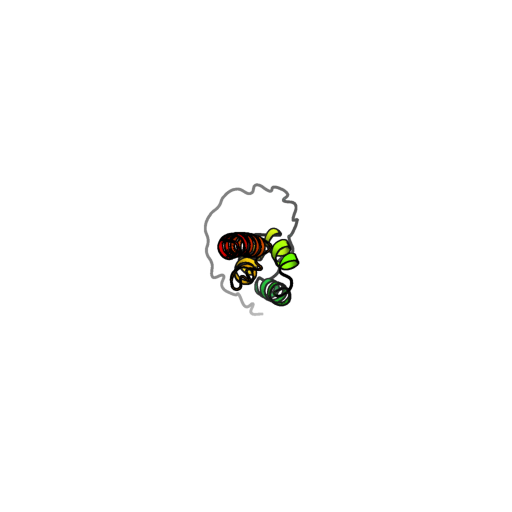.56 86 ALA A CA 1
ATOM 677 C C . ALA A 1 86 ? -15.167 4.598 35.935 1.00 77.56 86 ALA A C 1
ATOM 679 O O . ALA A 1 86 ? -15.525 4.901 37.072 1.00 77.56 86 ALA A O 1
ATOM 680 N N . THR A 1 87 ? -15.945 4.826 34.874 1.00 78.56 87 THR A N 1
ATOM 681 C CA . THR A 1 87 ? -17.280 5.442 34.982 1.00 78.56 87 THR A CA 1
ATOM 682 C C . THR A 1 87 ? -18.278 4.542 35.711 1.00 78.56 87 THR A C 1
ATOM 684 O O . THR A 1 87 ? -19.058 5.033 36.530 1.00 78.56 87 THR A O 1
ATOM 687 N N . ASN A 1 88 ? -18.216 3.225 35.500 1.00 80.00 88 ASN A N 1
ATOM 688 C CA . ASN A 1 88 ? -19.023 2.261 36.247 1.00 80.00 88 ASN A CA 1
ATOM 689 C C . ASN A 1 88 ? -18.654 2.207 37.741 1.00 80.00 88 ASN A C 1
ATOM 691 O O . ASN A 1 88 ? -19.555 2.095 38.575 1.00 80.00 88 ASN A O 1
ATOM 695 N N . ASP A 1 89 ? -17.370 2.329 38.101 1.00 79.50 89 ASP A N 1
ATOM 696 C CA . ASP A 1 89 ? -16.934 2.372 39.506 1.00 79.50 89 ASP A CA 1
ATOM 697 C C . ASP A 1 89 ? -17.450 3.630 40.222 1.00 79.50 89 ASP A C 1
ATOM 699 O O . ASP A 1 89 ? -18.033 3.537 41.304 1.00 79.50 89 ASP A O 1
ATOM 703 N N . ILE A 1 90 ? -17.336 4.797 39.575 1.00 78.31 90 ILE A N 1
ATOM 704 C CA . ILE A 1 90 ? -17.859 6.072 40.095 1.00 78.31 90 ILE A CA 1
ATOM 705 C C . ILE A 1 90 ? -19.374 5.980 40.315 1.00 78.31 90 ILE A C 1
ATOM 707 O O . ILE A 1 90 ? -19.864 6.282 41.404 1.00 78.31 90 ILE A O 1
ATOM 711 N N . LYS A 1 91 ? -20.120 5.482 39.319 1.00 83.62 91 LYS A N 1
ATOM 712 C CA . LYS A 1 91 ? -21.577 5.303 39.414 1.00 83.62 91 LYS A CA 1
ATOM 713 C C . LYS A 1 91 ? -21.972 4.387 40.577 1.00 83.62 91 LYS A C 1
ATOM 715 O O . LYS A 1 91 ? -22.947 4.661 41.276 1.00 83.62 91 LYS A O 1
ATOM 720 N N . ARG A 1 92 ? -21.209 3.316 40.819 1.00 76.69 92 ARG A N 1
ATOM 721 C CA . ARG A 1 92 ? -21.466 2.365 41.910 1.00 76.69 92 ARG A CA 1
ATOM 722 C C . ARG A 1 92 ? -21.209 2.971 43.291 1.00 76.69 92 ARG A C 1
ATOM 724 O O . ARG A 1 92 ? -21.942 2.650 44.224 1.00 76.69 92 ARG A O 1
ATOM 731 N N . ARG A 1 93 ? -20.200 3.839 43.427 1.00 76.12 93 ARG A N 1
ATOM 732 C CA . ARG A 1 93 ? -19.916 4.561 44.680 1.00 76.12 93 ARG A CA 1
ATOM 733 C C . ARG A 1 93 ? -20.996 5.593 44.997 1.00 76.12 93 ARG A C 1
ATOM 735 O O . ARG A 1 93 ? -21.453 5.637 46.131 1.00 76.12 93 ARG A O 1
ATOM 742 N N . CYS A 1 94 ? -21.455 6.350 44.001 1.00 71.56 94 CYS A N 1
ATOM 743 C CA . CYS A 1 94 ? -22.511 7.350 44.189 1.00 71.56 94 CYS A CA 1
ATOM 744 C C . CYS A 1 94 ? -23.890 6.741 44.494 1.00 71.56 94 CYS A C 1
ATOM 746 O O . CYS A 1 94 ? -24.688 7.379 45.160 1.00 71.56 94 CYS A O 1
ATOM 748 N N . SER A 1 95 ? -24.172 5.513 44.046 1.00 72.88 95 SER A N 1
ATOM 749 C CA . SER A 1 95 ? -25.437 4.811 44.334 1.00 72.88 95 SER A CA 1
ATOM 750 C C . SER A 1 95 ? -25.516 4.197 45.742 1.00 72.88 95 SER A C 1
ATOM 752 O O . SER A 1 95 ? -26.557 3.646 46.096 1.00 72.88 95 SER A O 1
ATOM 754 N N . LYS A 1 96 ? -24.414 4.190 46.503 1.00 61.19 96 LYS A N 1
ATOM 755 C CA . LYS A 1 96 ? -24.330 3.602 47.852 1.00 61.19 96 LYS A CA 1
ATOM 756 C C . LYS A 1 96 ? -24.350 4.640 48.984 1.00 61.19 96 LYS A C 1
ATOM 758 O O . LYS A 1 96 ? -24.326 4.225 50.141 1.00 61.19 96 LYS A O 1
ATOM 763 N N . MET A 1 97 ? -24.354 5.933 48.655 1.00 52.28 97 MET A N 1
ATOM 764 C CA . MET A 1 97 ? -24.656 7.033 49.585 1.00 52.28 97 MET A CA 1
ATOM 765 C C . MET A 1 97 ? -26.151 7.328 49.545 1.00 52.28 97 MET A C 1
ATOM 767 O O . MET A 1 97 ? -26.676 7.710 50.610 1.00 52.28 97 MET A O 1
#

Foldseek 3Di:
DDDDDDDDDDDDDDDDDDPPDVDPPPVPDDDDLVVLLVVLVVCLVVLVVLVVQLPPDVSSVVNSVCSNPVDDDDDDPDPVVVVVVVVVVVVVVVVVD

Secondary structure (DSSP, 8-state):
----PPP--------------------PPP--HHHHHHHHHHTSS-HHHHHHHHTT-HHHHHHHHHHHHSS------SHHHHHHHHHHHHHHHHTT-

InterPro domains:
  IPR036047 F-box-like domain superfamily [SSF81383] (28-83)